Protein AF-A0A355FMY2-F1 (afdb_monomer)

Structure (mmCIF, N/CA/C/O backbone):
data_AF-A0A355FMY2-F1
#
_entry.id   AF-A0A355FMY2-F1
#
loop_
_atom_site.group_PDB
_atom_site.id
_atom_site.type_symbol
_atom_site.label_atom_id
_atom_site.label_alt_id
_atom_site.label_comp_id
_atom_site.label_asym_id
_atom_site.label_entity_id
_atom_site.label_seq_id
_atom_site.pdbx_PDB_ins_code
_atom_site.Cartn_x
_atom_site.Cartn_y
_atom_site.Cartn_z
_atom_site.occupancy
_atom_site.B_iso_or_equiv
_atom_site.auth_seq_id
_atom_site.auth_comp_id
_atom_site.auth_asym_id
_atom_site.auth_atom_id
_atom_site.pdbx_PDB_model_num
ATOM 1 N N . SER A 1 1 ? -2.026 13.901 7.967 1.00 42.47 1 SER A N 1
ATOM 2 C CA . SER A 1 1 ? -0.803 13.236 7.475 1.00 42.47 1 SER A CA 1
ATOM 3 C C . SER A 1 1 ? -0.813 13.277 5.960 1.00 42.47 1 SER A C 1
ATOM 5 O O . SER A 1 1 ? -1.841 12.953 5.380 1.00 42.47 1 SER A O 1
ATOM 7 N N . THR A 1 2 ? 0.277 13.738 5.349 1.00 55.06 2 THR A N 1
ATOM 8 C CA . THR A 1 2 ? 0.468 13.928 3.896 1.00 55.06 2 THR A CA 1
ATOM 9 C C . THR A 1 2 ? 0.867 12.642 3.158 1.00 55.06 2 THR A C 1
ATOM 11 O O . THR A 1 2 ? 1.041 12.668 1.937 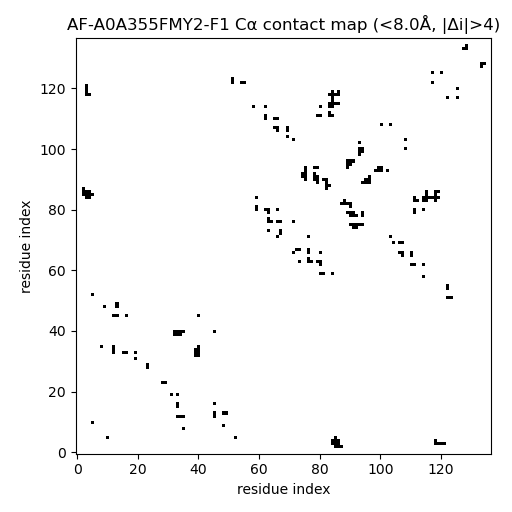1.00 55.06 2 THR A O 1
ATOM 14 N N . ALA A 1 3 ? 1.002 11.527 3.884 1.00 57.81 3 ALA A N 1
ATOM 15 C CA . ALA A 1 3 ? 1.307 10.208 3.340 1.00 57.81 3 ALA A CA 1
ATOM 16 C C . ALA A 1 3 ? 0.050 9.536 2.757 1.00 57.81 3 ALA A C 1
ATOM 18 O O . ALA A 1 3 ? -0.989 9.495 3.419 1.00 57.81 3 ALA A O 1
ATOM 19 N N . GLY A 1 4 ? 0.159 9.002 1.534 1.00 62.38 4 GLY A N 1
ATOM 20 C CA . GLY A 1 4 ? -0.922 8.272 0.847 1.00 62.38 4 GLY A CA 1
ATOM 21 C C . GLY A 1 4 ? -1.062 6.805 1.277 1.00 62.38 4 GLY A C 1
ATOM 22 O O . GLY A 1 4 ? -2.069 6.162 0.999 1.00 62.38 4 GLY A O 1
ATOM 23 N N . ALA A 1 5 ? -0.067 6.273 1.991 1.00 72.19 5 ALA A N 1
ATOM 24 C CA . ALA A 1 5 ? -0.081 4.907 2.497 1.00 72.19 5 ALA A CA 1
ATOM 25 C C . ALA A 1 5 ? -1.209 4.647 3.520 1.00 72.19 5 ALA A C 1
ATOM 27 O O . ALA A 1 5 ? -1.837 5.563 4.062 1.00 72.19 5 ALA A O 1
ATOM 28 N N . LEU A 1 6 ? -1.423 3.363 3.836 1.00 78.94 6 LEU A N 1
ATOM 29 C CA . LEU A 1 6 ? -2.277 2.917 4.940 1.00 78.94 6 LEU A C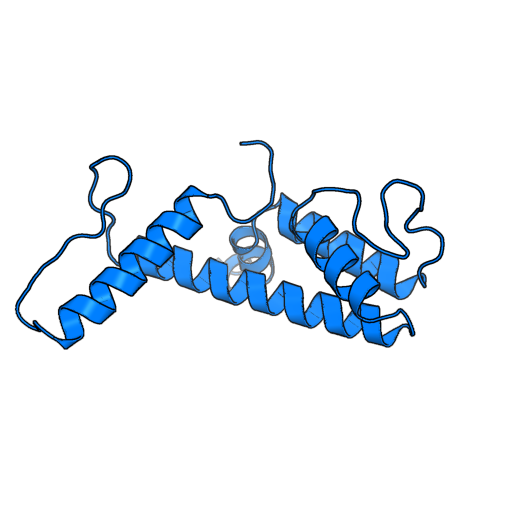A 1
ATOM 30 C C . LEU A 1 6 ? -1.947 3.702 6.220 1.00 78.94 6 LEU A C 1
ATOM 32 O O . LEU A 1 6 ? -0.904 3.506 6.841 1.00 78.94 6 LEU A O 1
ATOM 36 N N . LYS A 1 7 ? -2.857 4.599 6.619 1.00 82.12 7 LYS A N 1
ATOM 37 C CA . LYS A 1 7 ? -2.712 5.393 7.846 1.00 82.12 7 LYS A CA 1
ATOM 38 C C . LYS A 1 7 ? -2.465 4.453 9.029 1.00 82.12 7 LYS A C 1
ATOM 40 O O . LYS A 1 7 ? -3.227 3.507 9.224 1.00 82.12 7 LYS A O 1
ATOM 45 N N . ILE A 1 8 ? -1.465 4.765 9.857 1.00 82.94 8 ILE A N 1
ATOM 46 C CA . ILE A 1 8 ? -1.082 3.970 11.041 1.00 82.94 8 ILE A CA 1
ATOM 47 C C . ILE A 1 8 ? -2.299 3.673 11.928 1.00 82.94 8 ILE A C 1
ATOM 49 O O . ILE A 1 8 ? -2.467 2.551 12.396 1.00 82.94 8 ILE A O 1
ATOM 53 N N . ALA A 1 9 ? -3.212 4.639 12.072 1.00 83.81 9 ALA A N 1
ATOM 54 C CA . ALA A 1 9 ? -4.468 4.460 12.795 1.00 83.81 9 ALA A CA 1
ATOM 55 C C . ALA A 1 9 ? -5.284 3.248 12.298 1.00 83.81 9 ALA A C 1
ATOM 57 O O . ALA A 1 9 ? -5.770 2.462 13.107 1.00 83.81 9 ALA A O 1
ATOM 58 N N . ARG A 1 10 ? -5.390 3.044 10.975 1.00 85.62 10 ARG A N 1
ATOM 59 C CA . ARG A 1 10 ? -6.100 1.898 10.379 1.00 85.62 10 ARG A CA 1
ATOM 60 C C . ARG A 1 10 ? -5.400 0.579 10.716 1.00 85.62 10 ARG A C 1
ATOM 62 O O . ARG A 1 10 ? -6.071 -0.381 11.081 1.00 85.62 10 ARG A O 1
ATOM 69 N N . VAL A 1 11 ? -4.067 0.552 10.672 1.00 87.00 11 VAL A N 1
ATOM 70 C CA . VAL A 1 11 ? -3.263 -0.630 11.036 1.00 87.00 11 VAL A CA 1
ATOM 71 C C . VAL A 1 11 ? -3.447 -0.988 12.514 1.00 87.00 11 VAL A C 1
ATOM 73 O O . VAL A 1 11 ? -3.706 -2.143 12.840 1.00 87.00 11 VAL A O 1
ATOM 76 N N . VAL A 1 12 ? -3.411 0.002 13.411 1.00 88.31 12 VAL A N 1
ATOM 77 C CA . VAL A 1 12 ? -3.638 -0.199 14.852 1.00 88.31 12 VAL A CA 1
ATOM 78 C C . VAL A 1 12 ? -5.049 -0.721 15.131 1.00 88.31 12 VAL A C 1
ATOM 80 O O . VAL A 1 12 ? -5.222 -1.616 15.959 1.00 88.31 12 VAL A O 1
ATOM 83 N N . VAL A 1 13 ? -6.067 -0.194 14.441 1.00 88.44 13 VAL A N 1
ATOM 84 C CA . VAL A 1 13 ? -7.448 -0.684 14.570 1.00 88.44 13 VAL A CA 1
ATOM 85 C C . VAL A 1 13 ? -7.559 -2.136 14.114 1.00 88.44 13 VAL A C 1
ATOM 87 O O . VAL A 1 13 ? -8.153 -2.938 14.833 1.00 88.44 13 VAL A O 1
ATOM 90 N N . LEU A 1 14 ? -6.962 -2.494 12.973 1.00 87.62 14 LEU A N 1
ATOM 91 C CA . LEU A 1 14 ? -6.961 -3.870 12.464 1.00 87.62 14 LEU A CA 1
ATOM 92 C C . LEU A 1 14 ? -6.246 -4.829 13.411 1.00 87.62 14 LEU A C 1
ATOM 94 O O . LEU A 1 14 ? -6.772 -5.900 13.700 1.00 87.62 14 LEU A O 1
ATOM 98 N N . TRP A 1 15 ? -5.100 -4.422 13.957 1.00 89.94 15 TRP A N 1
ATOM 99 C CA . TRP A 1 15 ? -4.371 -5.210 14.945 1.00 89.94 15 TRP A CA 1
ATOM 100 C C . TRP A 1 15 ? -5.207 -5.451 16.207 1.00 89.94 15 TRP A C 1
ATOM 102 O O . TRP A 1 15 ? -5.410 -6.591 16.625 1.00 89.94 15 TRP A O 1
ATOM 112 N N . LYS A 1 16 ? -5.788 -4.388 16.780 1.00 87.94 16 LYS A N 1
ATOM 113 C CA . LYS A 1 16 ? -6.688 -4.491 17.941 1.00 87.94 16 LYS A CA 1
ATOM 114 C C . LYS A 1 16 ? -7.908 -5.364 17.645 1.00 87.94 16 LYS A C 1
ATOM 116 O O . LYS A 1 16 ? -8.343 -6.118 18.516 1.00 87.94 16 LYS A O 1
ATOM 121 N N . TYR A 1 17 ? -8.459 -5.270 16.437 1.00 88.25 17 TYR A N 1
ATOM 122 C CA . TYR A 1 17 ? -9.570 -6.104 15.991 1.00 88.25 17 TYR A CA 1
ATOM 123 C C . TYR A 1 17 ? -9.174 -7.583 15.886 1.00 88.25 17 TYR A C 1
ATOM 125 O O . TYR A 1 17 ? -9.902 -8.435 16.393 1.00 88.25 17 TYR A O 1
ATOM 133 N N . ALA A 1 18 ? -8.003 -7.891 15.325 1.00 87.88 18 ALA A N 1
ATOM 134 C CA . ALA A 1 18 ? -7.478 -9.251 15.254 1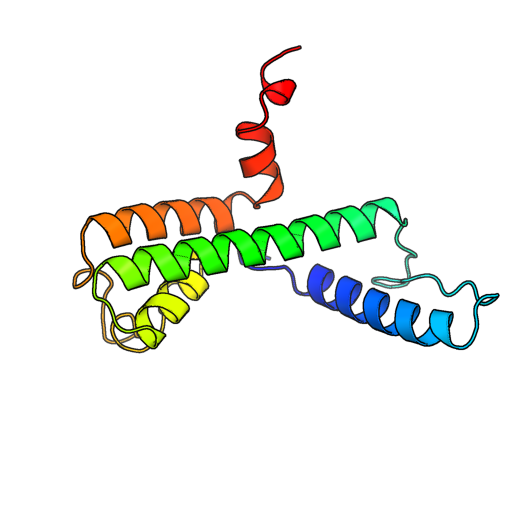.00 87.88 18 ALA A CA 1
ATOM 135 C C . ALA A 1 18 ? -7.268 -9.846 16.658 1.00 87.88 18 ALA A C 1
ATOM 137 O O . ALA A 1 18 ? -7.804 -10.912 16.961 1.00 87.88 18 ALA A O 1
ATOM 138 N N . CYS A 1 19 ? -6.601 -9.122 17.565 1.00 87.38 19 CYS A N 1
ATOM 139 C CA . CYS A 1 19 ? -6.421 -9.565 18.952 1.00 87.38 19 CYS A CA 1
ATOM 140 C C . CYS A 1 19 ? -7.759 -9.778 19.677 1.00 87.38 19 CYS A C 1
ATOM 142 O O . CYS A 1 19 ? -7.908 -10.726 20.452 1.00 87.38 19 CYS A O 1
ATOM 144 N N . ARG A 1 20 ? -8.749 -8.909 19.426 1.00 86.50 20 ARG A N 1
ATOM 145 C CA . ARG A 1 20 ? -10.106 -9.072 19.958 1.00 86.50 20 ARG A CA 1
ATOM 146 C C . ARG A 1 20 ? -10.741 -10.368 19.462 1.00 86.50 20 ARG A C 1
ATOM 148 O O . ARG A 1 20 ? -11.345 -11.059 20.276 1.00 86.50 20 ARG A O 1
ATOM 155 N N . GLN A 1 21 ? -10.626 -10.697 18.175 1.00 86.31 21 GLN A N 1
ATOM 156 C CA . GLN A 1 21 ? -11.232 -11.919 17.640 1.00 86.31 21 GLN A CA 1
ATOM 157 C C . GLN A 1 21 ? -10.581 -13.188 18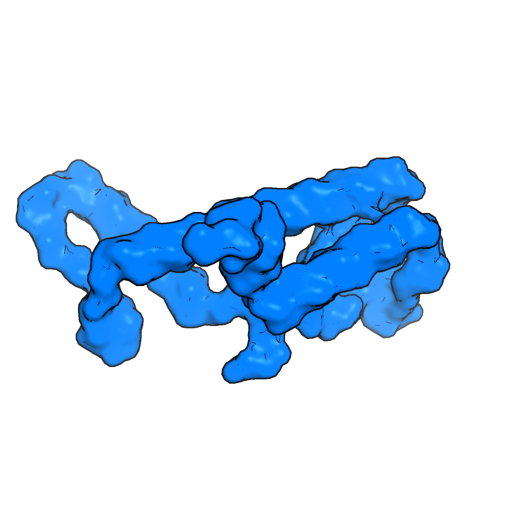.184 1.00 86.31 21 GLN A C 1
ATOM 159 O O . GLN A 1 21 ? -11.289 -14.125 18.554 1.00 86.31 21 GLN A O 1
ATOM 164 N N . VAL A 1 22 ? -9.258 -13.184 18.356 1.00 87.31 22 VAL A N 1
ATOM 165 C CA . VAL A 1 22 ? -8.555 -14.283 19.033 1.00 87.31 22 VAL A CA 1
ATOM 166 C C . VAL A 1 22 ? -9.089 -14.457 20.458 1.00 87.31 22 VAL A C 1
ATOM 168 O O . VAL A 1 22 ? -9.511 -15.547 20.825 1.00 87.31 22 VAL A O 1
ATOM 171 N N . ARG A 1 23 ? -9.184 -13.381 21.252 1.00 84.69 23 ARG A N 1
ATOM 172 C CA . ARG A 1 23 ? -9.721 -13.456 22.628 1.00 84.69 23 ARG A CA 1
ATOM 173 C C . ARG A 1 23 ? -11.183 -13.900 22.684 1.00 84.69 23 ARG A C 1
ATOM 175 O O . ARG A 1 23 ? -11.553 -14.656 23.576 1.00 84.69 23 ARG A O 1
ATOM 182 N N . LYS A 1 24 ? -12.008 -13.457 21.733 1.00 84.25 24 LYS A N 1
ATOM 183 C CA . LYS A 1 24 ? -13.425 -13.838 21.654 1.00 84.25 24 LYS A CA 1
ATOM 184 C C . LYS A 1 24 ? -13.610 -15.322 21.324 1.00 84.25 24 LYS A C 1
ATOM 186 O O . LYS A 1 24 ? -14.603 -15.905 21.740 1.00 84.25 24 LYS A O 1
ATOM 191 N N 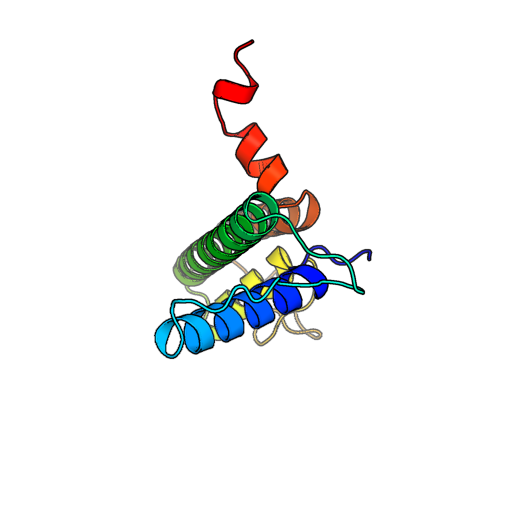. THR A 1 25 ? -12.649 -15.927 20.625 1.00 84.38 25 THR A N 1
ATOM 192 C CA . THR A 1 25 ? -12.641 -17.371 20.342 1.00 84.38 25 THR A CA 1
ATOM 193 C C . THR A 1 25 ? -12.518 -18.186 21.631 1.00 84.38 25 THR A C 1
ATOM 195 O O . THR A 1 25 ? -13.210 -19.185 21.784 1.00 84.38 25 THR A O 1
ATOM 198 N N . PHE A 1 26 ? -11.711 -17.722 22.592 1.00 84.62 26 PHE A N 1
ATOM 199 C CA . PHE A 1 26 ? -11.603 -18.352 23.913 1.00 84.62 26 PHE A CA 1
ATOM 200 C C . PHE A 1 26 ? -12.775 -17.990 24.840 1.00 84.62 26 PHE A C 1
ATOM 202 O O . PHE A 1 26 ? -13.282 -18.855 25.545 1.00 84.62 26 PHE A O 1
ATOM 209 N N . ASN A 1 27 ? -13.247 -16.736 24.807 1.00 79.62 27 ASN A N 1
ATOM 210 C CA . ASN A 1 27 ? -14.334 -16.247 25.662 1.00 79.62 27 ASN A CA 1
ATOM 211 C C . ASN A 1 27 ? -15.501 -15.655 24.838 1.00 79.62 27 ASN A C 1
ATOM 213 O O . ASN A 1 27 ? -15.591 -14.430 24.676 1.00 79.62 27 ASN A O 1
ATOM 217 N N . PRO A 1 28 ? -16.456 -16.480 24.365 1.00 77.81 28 PRO A N 1
ATOM 218 C CA . PRO A 1 28 ? -17.494 -16.050 23.419 1.00 77.81 28 PRO A CA 1
ATOM 219 C C . PRO A 1 28 ? -18.489 -15.022 23.983 1.00 77.81 28 PRO A C 1
ATOM 221 O O . PRO A 1 28 ? -19.069 -14.249 23.219 1.00 77.81 28 PRO A O 1
ATOM 224 N N . ARG A 1 29 ? -18.666 -14.962 25.311 1.00 78.38 29 ARG A N 1
ATOM 225 C CA . ARG A 1 29 ? -19.586 -14.022 25.987 1.00 78.38 29 ARG A CA 1
ATOM 226 C C . ARG A 1 29 ? -18.976 -12.640 26.263 1.00 78.38 29 ARG A C 1
ATOM 228 O O . ARG A 1 29 ? -19.674 -11.751 26.741 1.00 78.38 29 ARG A O 1
ATOM 235 N N . GLN A 1 30 ? -17.689 -12.434 25.983 1.00 75.75 30 GLN A N 1
ATOM 236 C CA . GLN A 1 30 ? -16.989 -11.203 26.351 1.00 75.75 30 GLN A CA 1
ATOM 237 C C . GLN A 1 30 ? -17.172 -10.109 25.283 1.00 75.75 30 GLN A C 1
ATOM 239 O O . GLN A 1 30 ? -16.733 -10.239 24.136 1.00 75.75 30 GLN A O 1
ATOM 244 N N . VAL A 1 31 ? -17.803 -8.991 25.657 1.00 72.75 31 VAL A N 1
ATOM 245 C CA . VAL A 1 31 ? -17.963 -7.817 24.782 1.00 72.75 31 VAL A CA 1
ATOM 246 C C . VAL A 1 31 ? -16.784 -6.869 24.992 1.00 72.75 31 VAL A C 1
ATOM 248 O O . VAL A 1 31 ? -16.804 -6.004 25.859 1.00 72.75 31 VAL A O 1
ATOM 251 N N . ILE A 1 32 ? -15.727 -7.036 24.195 1.00 74.75 32 ILE A N 1
ATOM 252 C CA . ILE A 1 32 ? -14.535 -6.176 24.249 1.00 74.75 32 ILE A CA 1
ATOM 253 C C . ILE A 1 32 ? -14.640 -5.112 23.145 1.00 74.75 32 ILE A C 1
ATOM 255 O O . ILE A 1 32 ? -14.468 -5.462 21.981 1.00 74.75 32 ILE A O 1
ATOM 259 N N . PRO A 1 33 ? -14.918 -3.829 23.430 1.00 75.31 33 PRO A N 1
ATOM 260 C CA . PRO A 1 33 ? -14.957 -2.801 22.392 1.00 75.31 33 PRO A CA 1
ATOM 261 C C . PRO A 1 33 ? -13.550 -2.510 21.843 1.00 75.31 33 PRO A C 1
ATOM 263 O O . PRO A 1 33 ? -12.597 -2.310 22.595 1.00 75.31 33 PRO A O 1
ATOM 266 N N . THR A 1 34 ? -13.408 -2.443 20.518 1.00 81.31 34 THR A N 1
ATOM 267 C CA . THR A 1 34 ? -12.191 -1.946 19.853 1.00 81.31 34 THR A CA 1
ATOM 268 C C . THR A 1 34 ? -12.162 -0.425 19.932 1.00 81.31 34 THR A C 1
ATOM 270 O O . THR A 1 34 ? -12.997 0.238 19.314 1.00 81.31 34 THR A O 1
ATOM 273 N N . LYS A 1 35 ? -11.206 0.120 20.691 1.00 81.38 35 LYS A N 1
ATOM 274 C CA . LYS A 1 35 ? -11.055 1.564 20.899 1.00 81.38 35 LYS A CA 1
ATOM 275 C C . LYS A 1 35 ? -9.862 2.142 20.138 1.00 81.38 35 LYS A C 1
ATOM 277 O O . LYS A 1 35 ? -8.768 1.562 20.168 1.00 81.38 35 LYS A O 1
ATOM 282 N N . LEU A 1 36 ? -10.060 3.310 19.538 1.00 82.81 36 LEU A N 1
ATOM 283 C CA . LEU A 1 36 ? -9.014 4.182 19.003 1.00 82.81 36 LEU A CA 1
ATOM 284 C C . LEU A 1 36 ? -9.102 5.513 19.761 1.00 82.81 36 LEU A C 1
ATOM 286 O O . LEU A 1 36 ? -10.194 6.053 19.885 1.00 82.81 36 LEU A O 1
ATOM 290 N N . ASP A 1 37 ? -7.993 5.967 20.348 1.00 79.75 37 ASP A N 1
ATOM 291 C CA . ASP A 1 37 ? -7.929 7.191 21.169 1.00 79.75 37 ASP A CA 1
ATOM 292 C C . ASP A 1 37 ? -9.023 7.291 22.250 1.00 79.75 37 ASP A C 1
ATOM 294 O O . ASP A 1 37 ? -9.650 8.322 22.461 1.00 79.75 37 ASP A O 1
ATOM 298 N N . GLY A 1 38 ? -9.299 6.172 22.928 1.00 79.75 38 GLY A N 1
ATOM 299 C CA . GLY A 1 38 ? -10.306 6.091 23.995 1.00 79.75 38 GLY A CA 1
ATOM 300 C C . GLY A 1 38 ? -11.754 5.936 23.512 1.00 79.75 38 GLY A C 1
ATOM 301 O O . GLY A 1 38 ? -12.590 5.450 24.277 1.00 79.75 38 GLY A O 1
ATOM 302 N N . VAL A 1 39 ? -12.041 6.220 22.240 1.00 81.44 39 VAL A N 1
ATOM 303 C CA . VAL A 1 39 ? -13.383 6.126 21.647 1.00 81.44 39 VAL A CA 1
ATOM 304 C C . VAL A 1 39 ? -13.618 4.735 21.057 1.00 81.44 39 VAL A C 1
ATOM 306 O O . VAL A 1 39 ? -12.777 4.193 20.337 1.00 81.44 39 VAL A O 1
ATOM 309 N N . ALA A 1 40 ? -14.767 4.127 21.366 1.00 85.25 40 ALA A N 1
ATOM 310 C CA . ALA A 1 40 ? -15.164 2.843 20.790 1.00 85.25 40 ALA A CA 1
ATOM 311 C C . ALA A 1 40 ? -15.605 3.021 19.331 1.00 85.25 40 ALA A C 1
ATOM 313 O O . ALA A 1 40 ? -16.491 3.820 19.038 1.00 85.25 40 ALA A O 1
ATOM 314 N N . LEU A 1 41 ? -15.003 2.255 18.420 1.00 85.69 41 LEU A N 1
ATOM 315 C CA . LEU A 1 41 ? -15.372 2.290 17.007 1.00 85.69 41 LEU A CA 1
ATOM 316 C C . LEU A 1 41 ? -16.585 1.389 16.737 1.00 85.69 41 LEU A C 1
ATOM 318 O O . LEU A 1 41 ? -16.600 0.243 17.208 1.00 85.69 41 LEU A O 1
ATOM 322 N N . PRO A 1 42 ? -17.574 1.854 15.950 1.00 85.88 42 PRO A N 1
ATOM 323 C CA . PRO A 1 42 ? -18.698 1.022 15.551 1.00 85.88 42 PRO A CA 1
ATOM 324 C C . PRO A 1 42 ? -18.222 -0.121 14.635 1.00 85.88 42 PRO A C 1
ATOM 326 O O . PRO A 1 42 ? -17.266 0.058 13.873 1.00 85.88 42 PRO A O 1
ATOM 329 N N . PRO A 1 43 ? -18.891 -1.291 14.646 1.00 82.88 43 PRO A N 1
ATOM 330 C CA . PRO A 1 43 ? -18.520 -2.426 13.797 1.00 82.88 43 PRO A CA 1
ATOM 331 C C . PRO A 1 43 ? -18.438 -2.078 12.305 1.00 82.88 43 PRO A C 1
ATOM 333 O O . PRO A 1 43 ? -17.537 -2.543 11.612 1.00 82.88 43 PRO A O 1
ATOM 336 N N . THR A 1 44 ? -19.324 -1.204 11.820 1.00 81.00 44 THR A N 1
ATOM 337 C CA . THR A 1 44 ? -19.350 -0.724 10.428 1.00 81.00 44 THR A CA 1
ATOM 338 C C . THR A 1 44 ? -18.040 -0.052 10.011 1.00 81.00 44 THR A C 1
ATOM 340 O O . THR A 1 44 ? -17.524 -0.333 8.930 1.00 81.00 44 THR A O 1
ATOM 343 N N . ALA A 1 45 ? -17.447 0.767 10.884 1.00 82.81 45 ALA A N 1
ATOM 344 C CA . ALA A 1 45 ? -16.161 1.410 10.622 1.00 82.81 45 ALA A CA 1
ATOM 345 C C . ALA A 1 45 ? -15.018 0.386 10.545 1.00 82.81 45 ALA A C 1
ATOM 347 O O . ALA A 1 45 ? -14.139 0.500 9.693 1.00 82.81 45 ALA A O 1
ATOM 348 N N . ILE A 1 46 ? -15.042 -0.645 11.393 1.00 84.81 46 ILE A N 1
ATOM 349 C CA . ILE A 1 46 ? -14.036 -1.716 11.381 1.00 84.81 46 ILE A CA 1
ATOM 350 C C . ILE A 1 46 ? -14.117 -2.511 10.075 1.00 84.81 46 ILE A C 1
ATOM 352 O O . ILE A 1 46 ? -13.087 -2.768 9.454 1.00 84.81 46 ILE A O 1
ATOM 356 N N . HIS A 1 47 ? -15.330 -2.853 9.629 1.00 84.62 47 HIS A N 1
ATOM 357 C CA . HIS A 1 47 ? -15.539 -3.523 8.345 1.00 84.62 47 HIS A CA 1
ATOM 358 C C . HIS A 1 47 ? -15.038 -2.672 7.175 1.00 84.62 47 HIS A C 1
ATOM 360 O O . HIS A 1 47 ? -14.322 -3.191 6.323 1.00 84.62 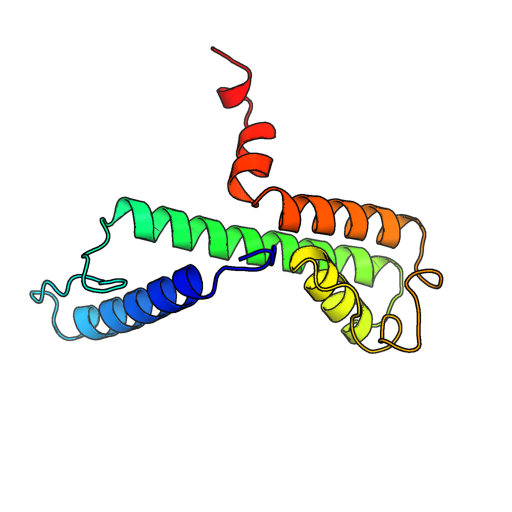47 HIS A O 1
ATOM 366 N N . ALA A 1 48 ? -15.324 -1.367 7.162 1.00 82.88 48 ALA A N 1
ATOM 367 C CA . ALA A 1 48 ? -14.818 -0.463 6.129 1.00 82.88 48 ALA A CA 1
ATOM 368 C C . ALA A 1 48 ? -13.278 -0.411 6.099 1.00 82.88 48 ALA A C 1
ATOM 370 O O . ALA A 1 48 ? -12.675 -0.449 5.027 1.00 82.88 48 ALA A O 1
ATOM 371 N N . ILE A 1 49 ? -12.628 -0.384 7.270 1.00 85.88 49 ILE A N 1
ATOM 372 C CA . ILE A 1 49 ? -11.161 -0.420 7.377 1.00 85.88 49 ILE A CA 1
ATOM 373 C C . ILE A 1 49 ? -10.600 -1.764 6.883 1.00 85.88 49 ILE A C 1
ATOM 375 O O . ILE A 1 49 ? -9.578 -1.778 6.197 1.00 85.88 49 ILE A O 1
ATOM 379 N N . ALA A 1 50 ? -11.259 -2.882 7.195 1.00 86.62 50 ALA A N 1
ATOM 380 C CA . ALA A 1 50 ? -10.852 -4.206 6.726 1.00 86.62 50 ALA A CA 1
ATOM 381 C C . ALA A 1 50 ? -10.977 -4.334 5.202 1.00 86.62 50 ALA A C 1
ATOM 383 O O . ALA A 1 50 ? -10.024 -4.752 4.549 1.00 86.62 50 ALA A O 1
ATOM 384 N N . VAL A 1 51 ? -12.105 -3.906 4.626 1.00 86.50 51 VAL A N 1
ATOM 385 C CA . VAL A 1 51 ? -12.307 -3.873 3.168 1.00 86.50 51 VAL A CA 1
ATOM 386 C C . VAL A 1 51 ? -11.236 -3.014 2.501 1.00 86.50 51 VAL A C 1
ATOM 388 O O . VAL A 1 51 ? -10.605 -3.460 1.547 1.00 86.50 51 VAL A O 1
ATOM 391 N N . PHE A 1 52 ? -10.955 -1.827 3.047 1.00 84.44 52 PHE A N 1
ATOM 392 C CA . PHE A 1 52 ? -9.878 -0.969 2.554 1.00 84.44 52 PHE A CA 1
ATOM 393 C C . PHE A 1 52 ? -8.517 -1.685 2.557 1.00 84.44 52 PHE A C 1
ATOM 395 O O . PHE A 1 52 ? -7.776 -1.587 1.583 1.00 84.44 52 PHE A O 1
ATOM 402 N N . PHE A 1 53 ? -8.187 -2.417 3.625 1.00 87.25 53 PHE A N 1
ATOM 403 C CA . PHE A 1 53 ? -6.926 -3.153 3.732 1.00 87.25 53 PHE A CA 1
ATOM 404 C C . PHE A 1 53 ? -6.804 -4.274 2.695 1.00 87.25 53 PHE A C 1
ATOM 406 O O . PHE A 1 53 ? -5.792 -4.350 2.000 1.00 87.25 53 PHE A O 1
ATOM 413 N N . PHE A 1 54 ? -7.833 -5.113 2.551 1.00 89.00 54 PHE A N 1
ATOM 414 C CA . PHE A 1 54 ? -7.822 -6.183 1.549 1.00 89.00 54 PHE A CA 1
ATOM 415 C C . PHE A 1 54 ? -7.729 -5.628 0.131 1.00 89.00 54 PHE A C 1
ATOM 417 O O . PHE A 1 54 ? -6.991 -6.158 -0.694 1.00 89.00 54 PHE A O 1
ATOM 424 N N . MET A 1 55 ? -8.416 -4.521 -0.138 1.00 87.12 55 MET A N 1
ATOM 425 C CA . MET A 1 55 ? -8.373 -3.866 -1.437 1.00 87.12 55 MET A CA 1
ATOM 426 C C . MET A 1 55 ? -7.002 -3.256 -1.743 1.00 87.12 55 MET A C 1
ATOM 428 O O . MET A 1 55 ? -6.485 -3.422 -2.845 1.00 87.12 55 MET A O 1
ATOM 432 N N . TYR A 1 56 ? -6.381 -2.614 -0.749 1.00 87.75 56 TYR A N 1
ATOM 433 C CA . TYR A 1 56 ? -5.003 -2.128 -0.833 1.00 87.75 56 TYR A CA 1
ATOM 434 C C . TYR A 1 56 ? -4.035 -3.267 -1.168 1.00 87.75 56 TYR A C 1
ATOM 436 O O . TYR A 1 56 ? -3.226 -3.137 -2.084 1.00 87.75 56 TYR A O 1
ATOM 444 N N . MET A 1 57 ? -4.145 -4.403 -0.472 1.00 91.06 57 MET A N 1
ATOM 445 C CA . MET A 1 57 ? -3.312 -5.579 -0.737 1.00 91.06 57 MET A CA 1
ATOM 446 C C . MET A 1 57 ? -3.575 -6.184 -2.122 1.00 91.06 57 MET A C 1
ATOM 448 O O . MET A 1 57 ? -2.625 -6.552 -2.803 1.00 91.06 57 MET A O 1
ATOM 452 N N . ALA A 1 58 ? -4.827 -6.237 -2.582 1.00 91.50 58 ALA A N 1
ATOM 453 C CA . ALA A 1 58 ? -5.156 -6.736 -3.917 1.00 91.50 58 ALA A CA 1
ATOM 454 C C . ALA A 1 58 ? -4.524 -5.874 -5.023 1.00 91.50 58 ALA A C 1
ATOM 456 O O . ALA A 1 58 ? -3.856 -6.405 -5.907 1.00 91.50 58 ALA A O 1
ATOM 457 N N . ILE A 1 59 ? -4.664 -4.545 -4.940 1.00 90.81 59 ILE A N 1
ATOM 458 C CA . ILE A 1 59 ? -4.043 -3.607 -5.892 1.00 90.81 59 ILE A CA 1
ATOM 459 C C . ILE A 1 59 ? -2.518 -3.734 -5.852 1.00 90.81 59 ILE A C 1
ATOM 461 O O . ILE A 1 59 ? -1.869 -3.733 -6.896 1.00 90.81 59 ILE A O 1
ATOM 465 N N . PHE A 1 60 ? -1.941 -3.880 -4.660 1.00 92.62 60 PHE A N 1
ATOM 466 C CA . PHE A 1 60 ? -0.507 -4.079 -4.491 1.00 92.62 60 PHE A CA 1
ATOM 467 C C . PHE A 1 60 ? -0.004 -5.358 -5.178 1.00 92.62 60 PHE A C 1
ATOM 469 O O . PHE A 1 60 ? 0.987 -5.309 -5.908 1.00 92.62 60 PHE A O 1
ATOM 476 N N . VAL A 1 61 ? -0.695 -6.486 -4.990 1.00 94.62 61 VAL A N 1
ATOM 477 C CA . VAL A 1 61 ? -0.335 -7.768 -5.613 1.00 94.62 61 VAL A CA 1
ATOM 478 C C . VAL A 1 61 ? -0.496 -7.700 -7.131 1.00 94.62 61 VAL A C 1
ATOM 480 O O . VAL A 1 61 ? 0.438 -8.043 -7.850 1.00 94.62 61 VAL A O 1
ATOM 483 N N . ILE A 1 62 ? -1.629 -7.196 -7.633 1.00 93.62 62 ILE A N 1
ATOM 484 C CA . ILE A 1 62 ? -1.879 -7.053 -9.079 1.00 93.62 62 ILE A CA 1
ATOM 485 C C . ILE A 1 62 ? -0.833 -6.131 -9.717 1.00 93.62 62 ILE A C 1
ATOM 487 O O . ILE A 1 62 ? -0.257 -6.462 -10.753 1.00 93.62 62 ILE A O 1
ATOM 491 N N . GLY A 1 63 ? -0.543 -5.001 -9.070 1.00 93.31 63 GLY A N 1
ATOM 492 C CA . GLY A 1 63 ? 0.467 -4.049 -9.516 1.00 93.31 63 GLY A CA 1
ATOM 493 C C . GLY A 1 63 ? 1.868 -4.658 -9.566 1.00 93.31 63 GLY A C 1
ATOM 494 O O . GLY A 1 63 ? 2.578 -4.527 -10.558 1.00 93.31 63 GLY A O 1
ATOM 495 N N . THR A 1 64 ? 2.245 -5.401 -8.526 1.00 94.25 64 THR A N 1
ATOM 496 C CA . THR A 1 64 ? 3.531 -6.109 -8.474 1.00 94.25 64 THR A CA 1
ATOM 497 C C . THR A 1 64 ? 3.645 -7.139 -9.597 1.00 94.25 64 THR A C 1
ATOM 499 O O . THR A 1 64 ? 4.650 -7.161 -10.307 1.00 94.25 64 THR A O 1
ATOM 502 N N . LEU A 1 65 ? 2.615 -7.968 -9.793 1.00 94.50 65 LEU A N 1
ATOM 503 C CA . LEU A 1 65 ? 2.610 -9.008 -10.821 1.00 94.50 65 LEU A CA 1
ATOM 504 C C . LEU A 1 65 ? 2.679 -8.412 -12.229 1.00 94.50 65 LEU A C 1
ATOM 506 O O . LEU A 1 65 ? 3.472 -8.879 -13.041 1.00 94.50 65 LEU A O 1
ATOM 510 N N . GLY A 1 66 ? 1.919 -7.354 -12.522 1.00 93.62 66 GLY A N 1
ATOM 511 C CA . GLY A 1 66 ? 1.965 -6.740 -13.850 1.00 93.62 66 GLY A CA 1
ATOM 512 C C . GLY A 1 66 ? 3.264 -5.972 -14.128 1.00 93.62 66 GLY A C 1
ATOM 513 O O . GLY A 1 66 ? 3.672 -5.894 -15.282 1.00 93.62 66 GLY A O 1
ATOM 514 N N . VAL A 1 67 ? 3.955 -5.448 -13.106 1.00 92.94 67 VAL A N 1
ATOM 515 C CA . VAL A 1 67 ? 5.305 -4.877 -13.280 1.00 92.94 67 VAL A CA 1
ATOM 516 C C . VAL A 1 67 ? 6.327 -5.994 -13.479 1.00 92.94 67 VAL A C 1
ATOM 518 O O . VAL A 1 67 ? 7.148 -5.907 -14.388 1.00 92.94 67 VAL A O 1
ATOM 521 N N . SER A 1 68 ? 6.245 -7.077 -12.705 1.00 93.31 68 SER A N 1
ATOM 522 C CA . SER A 1 68 ? 7.123 -8.243 -12.867 1.00 93.31 68 SER A CA 1
ATOM 523 C C . SER A 1 68 ? 6.959 -8.899 -14.245 1.00 93.31 68 SER A C 1
ATOM 525 O O . SER A 1 68 ? 7.951 -9.285 -14.859 1.00 93.31 68 SER A O 1
ATOM 527 N N . ALA A 1 69 ? 5.740 -8.911 -14.797 1.00 92.00 69 ALA A N 1
ATOM 528 C CA . ALA A 1 69 ? 5.454 -9.408 -16.143 1.00 92.00 69 ALA A CA 1
ATOM 529 C C . ALA A 1 69 ? 6.183 -8.642 -17.266 1.00 92.00 69 ALA A C 1
ATOM 531 O O . ALA A 1 69 ? 6.308 -9.160 -18.371 1.00 92.00 69 ALA A O 1
ATOM 532 N N . THR A 1 70 ? 6.708 -7.438 -17.001 1.00 90.31 70 THR A N 1
ATOM 533 C CA . THR A 1 70 ? 7.540 -6.693 -17.966 1.00 90.31 70 THR A CA 1
ATOM 534 C C . THR A 1 70 ? 9.003 -7.149 -18.019 1.00 90.31 70 THR A C 1
ATOM 536 O O . THR A 1 70 ? 9.795 -6.549 -18.742 1.00 90.31 70 THR A O 1
ATOM 539 N N . GLY A 1 71 ? 9.371 -8.201 -17.277 1.00 86.62 71 GLY A N 1
ATOM 540 C CA . GLY A 1 71 ? 10.730 -8.756 -17.246 1.00 86.62 71 GLY A CA 1
ATOM 541 C C . GLY A 1 71 ? 11.639 -8.140 -16.180 1.00 86.62 71 GLY A C 1
ATOM 542 O O . GLY A 1 71 ? 12.849 -8.344 -16.206 1.00 86.62 71 GLY A O 1
ATOM 543 N N . VAL A 1 72 ? 11.065 -7.382 -15.243 1.00 89.94 72 VAL A N 1
ATOM 544 C CA . VAL A 1 72 ? 11.787 -6.765 -14.124 1.00 89.94 72 VAL A CA 1
ATOM 545 C C . VAL A 1 72 ? 11.880 -7.757 -12.968 1.00 89.94 72 VAL A C 1
ATOM 547 O O . VAL A 1 72 ? 10.941 -8.512 -12.701 1.00 89.94 72 VAL A O 1
ATOM 550 N N . ASP A 1 73 ? 13.006 -7.739 -12.258 1.00 91.19 73 ASP A N 1
ATOM 551 C CA . ASP A 1 73 ? 13.237 -8.586 -11.096 1.00 91.19 73 ASP A CA 1
ATOM 552 C C . ASP A 1 73 ? 12.175 -8.360 -10.008 1.00 91.19 73 ASP A C 1
ATOM 554 O O . ASP A 1 73 ? 11.731 -7.238 -9.743 1.00 91.19 73 ASP A O 1
ATOM 558 N N . LEU A 1 74 ? 11.767 -9.451 -9.356 1.00 90.38 74 LEU A N 1
ATOM 559 C CA . LEU A 1 74 ? 10.703 -9.433 -8.353 1.00 90.38 74 LEU A CA 1
ATOM 560 C C . LEU A 1 74 ? 10.958 -8.433 -7.201 1.00 90.38 74 LEU A C 1
ATOM 562 O O . LEU A 1 74 ? 10.015 -7.731 -6.831 1.00 90.38 74 LEU A O 1
ATOM 566 N N . PRO A 1 75 ? 12.187 -8.287 -6.656 1.00 90.38 75 PRO A N 1
ATOM 567 C CA . PRO A 1 75 ? 12.473 -7.286 -5.626 1.00 90.38 75 PRO A CA 1
ATOM 568 C C . PRO A 1 75 ? 12.228 -5.851 -6.105 1.00 90.38 75 PRO A C 1
ATOM 570 O O . PRO A 1 75 ? 11.606 -5.063 -5.388 1.00 90.38 75 PRO A O 1
ATOM 573 N N . THR A 1 76 ? 12.658 -5.515 -7.325 1.00 91.19 76 THR A N 1
ATOM 574 C CA . THR A 1 76 ? 12.369 -4.213 -7.937 1.00 91.19 76 THR A CA 1
ATOM 575 C C . THR A 1 76 ? 10.868 -4.028 -8.156 1.00 91.19 76 THR A C 1
ATOM 577 O O . THR A 1 76 ? 10.344 -2.971 -7.812 1.00 91.19 76 THR A O 1
ATOM 580 N N . ALA A 1 77 ? 10.152 -5.035 -8.667 1.00 93.00 77 ALA A N 1
ATOM 581 C CA . ALA A 1 77 ? 8.711 -4.942 -8.919 1.00 93.00 77 ALA A CA 1
ATOM 582 C C . ALA A 1 77 ? 7.905 -4.707 -7.629 1.00 93.00 77 ALA A C 1
ATOM 584 O O . ALA A 1 77 ? 7.086 -3.788 -7.572 1.00 93.00 77 ALA A O 1
ATOM 585 N N . ILE A 1 78 ? 8.188 -5.483 -6.576 1.00 94.12 78 ILE A N 1
ATOM 586 C CA . ILE A 1 78 ? 7.579 -5.339 -5.242 1.00 94.12 78 ILE A CA 1
ATOM 587 C C . ILE A 1 78 ? 7.855 -3.943 -4.690 1.00 94.12 78 ILE A C 1
ATOM 589 O O . ILE A 1 78 ? 6.954 -3.268 -4.189 1.00 94.12 78 ILE A O 1
ATOM 593 N N . SER A 1 79 ? 9.109 -3.499 -4.774 1.00 92.69 79 SER A N 1
ATOM 594 C CA . SER A 1 79 ? 9.504 -2.228 -4.185 1.00 92.69 79 SER A CA 1
ATOM 595 C C . SER A 1 79 ? 8.937 -1.024 -4.937 1.00 92.69 79 SER A C 1
ATOM 597 O O . SER A 1 79 ? 8.453 -0.087 -4.301 1.00 92.69 79 SER A O 1
ATOM 599 N N . ALA A 1 80 ? 8.923 -1.067 -6.270 1.00 92.56 80 ALA A N 1
ATOM 600 C CA . ALA A 1 80 ? 8.297 -0.051 -7.108 1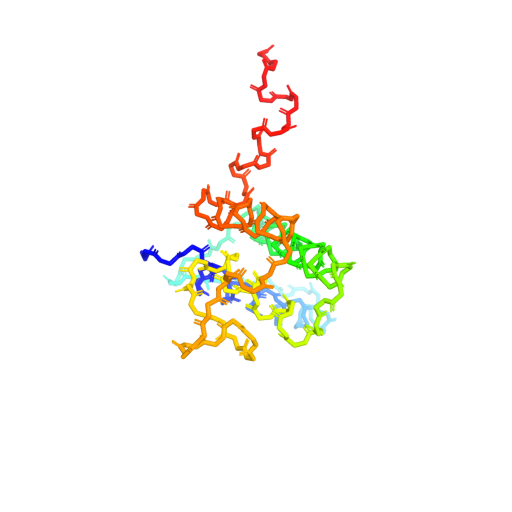.00 92.56 80 ALA A CA 1
ATOM 601 C C . ALA A 1 80 ? 6.795 0.055 -6.813 1.00 92.56 80 ALA A C 1
ATOM 603 O O . ALA A 1 80 ? 6.293 1.143 -6.540 1.00 92.56 80 ALA A O 1
ATOM 604 N N . ALA A 1 81 ? 6.090 -1.080 -6.784 1.00 93.50 81 ALA A N 1
ATOM 605 C CA . ALA A 1 81 ? 4.669 -1.133 -6.460 1.00 93.50 81 ALA A CA 1
ATOM 606 C C . ALA A 1 81 ? 4.377 -0.572 -5.057 1.00 93.50 81 ALA A C 1
ATOM 608 O O . ALA A 1 81 ? 3.457 0.231 -4.893 1.00 93.50 81 ALA A O 1
ATOM 609 N N . ALA A 1 82 ? 5.177 -0.944 -4.052 1.00 91.69 82 ALA A N 1
ATOM 610 C CA . ALA A 1 82 ? 5.012 -0.473 -2.677 1.00 91.69 82 ALA A CA 1
ATOM 611 C C . ALA A 1 82 ? 5.265 1.035 -2.561 1.00 91.69 82 ALA A C 1
ATOM 613 O O . ALA A 1 82 ? 4.500 1.743 -1.904 1.00 91.69 82 ALA A O 1
ATOM 614 N N . SER A 1 83 ? 6.317 1.529 -3.217 1.00 91.19 83 SER A N 1
ATOM 615 C CA . SER A 1 83 ? 6.693 2.941 -3.188 1.00 91.19 83 SER A CA 1
ATOM 616 C C . SER A 1 83 ? 5.668 3.819 -3.905 1.00 91.19 83 SER A C 1
ATOM 618 O O . SER A 1 83 ? 5.245 4.838 -3.357 1.00 91.19 83 SER A O 1
ATOM 620 N N . CYS A 1 84 ? 5.194 3.400 -5.082 1.00 91.19 84 CYS A N 1
ATOM 621 C CA . CYS A 1 84 ? 4.160 4.110 -5.831 1.00 91.19 84 CYS A CA 1
ATOM 622 C C . CYS A 1 84 ? 2.815 4.097 -5.100 1.00 91.19 84 CYS A C 1
ATOM 624 O O . CYS A 1 84 ? 2.217 5.153 -4.916 1.00 91.19 84 CYS A O 1
ATOM 626 N N . LEU A 1 85 ? 2.361 2.943 -4.604 1.00 89.94 85 LEU A N 1
ATOM 627 C CA . LEU A 1 85 ? 1.091 2.852 -3.877 1.00 89.94 85 LEU A CA 1
ATOM 628 C C . LEU A 1 85 ? 1.123 3.617 -2.545 1.00 89.94 85 LEU A C 1
ATOM 630 O O . LEU A 1 85 ? 0.137 4.233 -2.150 1.00 89.94 85 LEU A O 1
ATOM 634 N N . GLY A 1 86 ? 2.268 3.615 -1.858 1.00 88.00 86 GLY A N 1
ATOM 635 C CA . GLY A 1 86 ? 2.482 4.403 -0.646 1.00 88.00 86 GLY A CA 1
ATOM 636 C C . GLY A 1 86 ? 2.735 5.893 -0.899 1.00 88.00 86 GLY A C 1
ATOM 637 O O . GLY A 1 86 ? 2.752 6.668 0.060 1.00 88.00 86 GLY A O 1
ATOM 638 N N . ASN A 1 87 ? 2.915 6.301 -2.163 1.00 87.94 87 ASN A N 1
ATOM 639 C CA . ASN A 1 87 ? 3.399 7.623 -2.568 1.00 87.94 87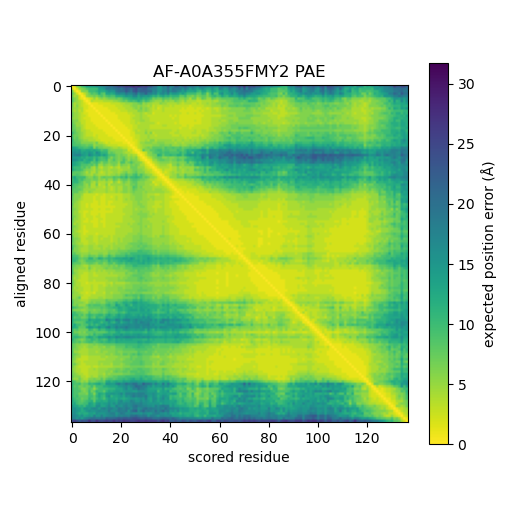 ASN A CA 1
ATOM 640 C C . ASN A 1 87 ? 4.676 8.047 -1.821 1.00 87.94 87 ASN A C 1
ATOM 642 O O . ASN A 1 87 ? 4.776 9.170 -1.329 1.00 87.94 87 ASN A O 1
ATOM 646 N N . VAL A 1 88 ? 5.632 7.122 -1.708 1.00 86.94 88 VAL A N 1
ATOM 647 C CA . VAL A 1 88 ? 6.925 7.329 -1.041 1.00 86.94 88 VAL A CA 1
ATOM 648 C C . VAL A 1 88 ? 7.930 7.970 -2.000 1.00 86.94 88 VAL A C 1
ATOM 650 O O . VAL A 1 88 ? 8.579 8.944 -1.632 1.00 86.94 88 VAL A O 1
ATOM 653 N N . GLY A 1 89 ? 8.029 7.463 -3.236 1.00 83.00 89 GLY A N 1
ATOM 654 C CA . GLY A 1 89 ? 8.928 7.965 -4.282 1.00 83.00 89 GLY A CA 1
ATOM 655 C C . GLY A 1 89 ? 10.045 6.969 -4.619 1.00 83.00 89 GLY A C 1
ATOM 656 O O . GLY A 1 89 ? 9.913 6.230 -5.598 1.00 83.00 89 GLY A O 1
ATOM 657 N N . PRO A 1 90 ? 11.144 6.916 -3.845 1.00 86.25 90 PRO A N 1
ATOM 658 C CA . PRO A 1 90 ? 12.205 5.937 -4.056 1.00 86.25 90 PRO A CA 1
ATOM 659 C C . PRO A 1 90 ? 11.763 4.539 -3.605 1.00 86.25 90 PRO A C 1
ATOM 661 O O . PRO A 1 90 ? 11.060 4.385 -2.603 1.00 86.25 90 PRO A O 1
ATOM 664 N N . GLY A 1 91 ? 12.158 3.518 -4.358 1.00 86.81 91 GLY A N 1
ATOM 665 C CA . GLY A 1 91 ? 12.042 2.119 -3.965 1.00 86.81 91 GLY A CA 1
ATOM 666 C C . GLY A 1 91 ? 13.408 1.534 -3.603 1.00 86.81 91 GLY A C 1
ATOM 667 O O . GLY A 1 91 ? 14.276 2.206 -3.048 1.00 86.81 91 GLY A O 1
ATOM 668 N N . LEU A 1 92 ? 13.595 0.263 -3.927 1.00 86.56 92 LEU A N 1
ATOM 669 C CA . LEU A 1 92 ? 14.791 -0.542 -3.711 1.00 86.56 92 LEU A CA 1
ATOM 670 C C . LEU A 1 92 ? 15.259 -1.122 -5.051 1.00 86.56 92 LEU A C 1
ATOM 672 O O . LEU A 1 92 ? 14.553 -1.063 -6.059 1.00 86.56 92 LEU A O 1
ATOM 676 N N . ALA A 1 93 ? 16.459 -1.704 -5.057 1.00 86.75 93 ALA A N 1
ATOM 677 C CA . ALA A 1 93 ? 17.047 -2.342 -6.233 1.00 86.75 93 ALA A CA 1
ATOM 678 C C . ALA A 1 93 ? 17.104 -1.390 -7.444 1.00 86.75 93 ALA A C 1
ATOM 680 O O . ALA A 1 93 ? 17.732 -0.333 -7.342 1.00 86.75 93 ALA A O 1
ATOM 681 N N . ALA A 1 94 ? 16.512 -1.734 -8.594 1.00 81.94 94 ALA A N 1
ATOM 682 C CA . ALA A 1 94 ? 16.616 -0.911 -9.802 1.00 81.94 94 ALA A CA 1
ATOM 683 C C . ALA A 1 94 ? 15.866 0.433 -9.706 1.00 81.94 94 ALA A C 1
ATOM 685 O O . ALA A 1 94 ? 16.194 1.351 -10.450 1.00 81.94 94 ALA A O 1
ATOM 686 N N . VAL A 1 95 ? 14.943 0.580 -8.748 1.00 85.12 95 VAL A N 1
ATOM 687 C CA . VAL A 1 95 ? 14.237 1.838 -8.427 1.00 85.12 95 VAL A CA 1
ATOM 688 C C . VAL A 1 95 ? 14.735 2.478 -7.122 1.00 85.12 95 VAL A C 1
ATOM 690 O O . VAL A 1 95 ? 14.017 3.240 -6.477 1.00 85.12 95 VAL A O 1
ATOM 693 N N . GLY A 1 96 ? 15.962 2.143 -6.708 1.00 84.06 96 GLY A N 1
ATOM 694 C CA . GLY A 1 96 ? 16.601 2.671 -5.502 1.00 84.06 96 GLY A CA 1
ATOM 695 C C . GLY A 1 96 ? 16.850 4.190 -5.523 1.00 84.06 96 GLY A C 1
ATOM 696 O O . GLY A 1 96 ? 16.758 4.810 -6.578 1.00 84.06 96 GLY A O 1
ATOM 697 N N . PRO A 1 97 ? 17.256 4.795 -4.389 1.00 80.00 97 PRO A N 1
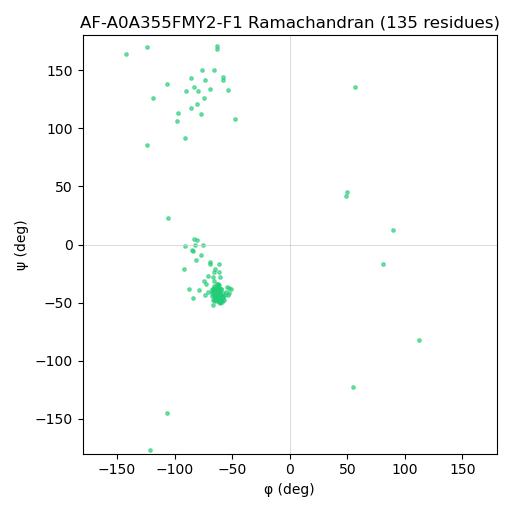ATOM 698 C CA . PRO A 1 97 ? 17.470 6.246 -4.267 1.00 80.00 97 PRO A CA 1
ATOM 699 C C . PRO A 1 97 ? 18.540 6.815 -5.211 1.00 80.00 97 PRO A C 1
ATOM 701 O O . PRO A 1 97 ? 18.483 7.980 -5.584 1.00 80.00 97 PRO A O 1
ATOM 704 N N . LEU A 1 98 ? 19.519 5.987 -5.586 1.00 82.94 98 LEU A N 1
ATOM 705 C CA . LEU A 1 98 ? 20.590 6.326 -6.533 1.00 82.94 98 LEU A CA 1
ATOM 706 C C . LEU A 1 98 ? 20.234 5.978 -7.989 1.00 82.94 98 LEU A C 1
ATOM 708 O O . LEU A 1 98 ? 21.042 6.184 -8.890 1.00 82.94 98 LEU A O 1
ATOM 712 N N . LYS A 1 99 ? 19.053 5.399 -8.224 1.00 85.25 99 LYS A N 1
ATOM 713 C CA . LYS A 1 99 ? 18.561 4.979 -9.539 1.00 85.25 99 LYS A CA 1
ATOM 714 C C . LYS A 1 99 ? 17.244 5.687 -9.861 1.00 85.25 99 LYS A C 1
ATOM 716 O O . LYS A 1 99 ? 16.793 6.564 -9.131 1.00 85.25 99 LYS A O 1
ATOM 721 N N . ASN A 1 100 ? 16.641 5.352 -11.000 1.00 86.06 100 ASN A N 1
ATOM 722 C CA . ASN A 1 100 ? 15.410 5.979 -11.465 1.00 86.06 100 ASN A CA 1
ATOM 723 C C . ASN A 1 100 ? 14.469 4.970 -12.140 1.00 86.06 100 ASN A C 1
ATOM 725 O O . ASN A 1 100 ? 14.869 3.886 -12.556 1.00 86.06 100 ASN A O 1
ATOM 729 N N . TYR A 1 101 ? 13.207 5.372 -12.297 1.00 86.44 101 TYR A N 1
ATOM 730 C CA . TYR A 1 101 ? 12.168 4.602 -12.992 1.00 86.44 101 TYR A CA 1
ATOM 731 C C . TYR A 1 101 ? 12.315 4.641 -14.527 1.00 86.44 101 TYR A C 1
ATOM 733 O O . TYR A 1 101 ? 11.511 4.048 -15.246 1.00 86.44 101 TYR A O 1
ATOM 741 N N . GLY A 1 102 ? 13.326 5.340 -15.058 1.00 84.88 102 GLY A N 1
ATOM 742 C CA . GLY A 1 102 ? 13.561 5.488 -16.494 1.00 84.88 102 GLY A CA 1
ATOM 743 C C . GLY A 1 102 ? 13.847 4.156 -17.184 1.00 84.88 102 GLY A C 1
ATOM 744 O O . GLY A 1 102 ? 13.356 3.939 -18.290 1.00 84.88 102 GLY A O 1
ATOM 745 N N . VAL A 1 103 ? 14.539 3.255 -16.479 1.00 83.00 103 VAL A N 1
ATOM 746 C CA . VAL A 1 103 ? 14.947 1.915 -16.942 1.00 83.00 103 VAL A CA 1
ATOM 747 C C . VAL A 1 103 ? 13.759 0.950 -17.098 1.00 83.00 103 VAL A C 1
ATOM 749 O O . VAL A 1 103 ? 13.877 -0.085 -17.744 1.00 83.00 103 VAL A O 1
ATOM 752 N N . LEU A 1 104 ? 12.591 1.281 -16.539 1.00 87.00 104 LEU A N 1
ATOM 753 C CA . LEU A 1 104 ? 11.404 0.431 -16.617 1.00 87.00 104 LEU A CA 1
ATOM 754 C C . LEU A 1 104 ? 10.727 0.508 -17.989 1.00 87.00 104 LEU A C 1
ATOM 756 O O . LEU A 1 104 ? 10.698 1.556 -18.645 1.00 87.00 104 LEU A O 1
ATOM 760 N N . HIS A 1 105 ? 10.083 -0.595 -18.370 1.00 90.44 105 HIS A N 1
ATOM 761 C CA . HIS A 1 105 ? 9.262 -0.670 -19.573 1.00 90.44 105 HIS A CA 1
ATOM 762 C C . HIS A 1 105 ? 8.128 0.383 -19.539 1.00 90.44 105 HIS A C 1
ATOM 764 O O . HIS A 1 105 ? 7.563 0.637 -18.468 1.00 90.44 105 HIS A O 1
ATOM 770 N N . PRO A 1 106 ? 7.734 0.992 -20.677 1.00 91.00 106 PRO A N 1
ATOM 771 C CA . PRO A 1 106 ? 6.646 1.977 -20.722 1.00 91.00 106 PRO A CA 1
ATOM 772 C C . PRO A 1 106 ? 5.334 1.494 -20.087 1.00 91.00 106 PRO A C 1
ATOM 774 O O . PRO A 1 106 ? 4.675 2.255 -19.383 1.00 91.00 106 PRO A O 1
ATOM 777 N N . TYR A 1 107 ? 4.997 0.213 -20.266 1.00 90.56 107 TYR A N 1
ATOM 778 C CA . TYR A 1 107 ? 3.828 -0.410 -19.632 1.00 90.56 107 TYR A CA 1
ATOM 779 C C . TYR A 1 107 ? 3.900 -0.381 -18.095 1.00 90.56 107 TYR A C 1
ATOM 781 O O . TYR A 1 107 ? 2.939 0.011 -17.434 1.00 90.56 107 TYR A O 1
ATOM 789 N N . ALA A 1 108 ? 5.056 -0.727 -17.517 1.00 90.88 108 ALA A N 1
ATOM 790 C CA . ALA A 1 108 ? 5.253 -0.689 -16.070 1.00 90.88 108 ALA A CA 1
ATOM 791 C C . ALA A 1 108 ? 5.112 0.739 -15.527 1.00 90.88 108 ALA A C 1
ATOM 793 O O . ALA A 1 108 ? 4.485 0.939 -14.491 1.00 90.88 108 ALA A O 1
ATOM 794 N N . LYS A 1 109 ? 5.624 1.743 -16.252 1.00 90.75 109 LYS A N 1
ATOM 795 C CA . LYS A 1 109 ? 5.469 3.159 -15.882 1.00 90.75 109 LYS A CA 1
ATOM 796 C C . LYS A 1 109 ? 4.000 3.579 -15.811 1.00 90.75 109 LYS A C 1
ATOM 798 O O . LYS A 1 109 ? 3.597 4.135 -14.796 1.00 90.75 109 LYS A O 1
ATOM 803 N N . TRP A 1 110 ? 3.191 3.250 -16.820 1.00 92.50 110 TRP A N 1
ATOM 804 C CA . TRP A 1 110 ? 1.749 3.529 -16.796 1.00 92.50 110 TRP A CA 1
ATOM 805 C C . TRP A 1 110 ? 1.048 2.883 -15.603 1.00 92.50 110 TRP A C 1
ATOM 807 O O . TRP A 1 110 ? 0.264 3.538 -14.913 1.00 92.50 110 TRP A O 1
ATOM 817 N N . MET A 1 111 ? 1.364 1.620 -15.315 1.00 91.38 111 MET A N 1
ATOM 818 C CA . MET A 1 111 ? 0.736 0.927 -14.197 1.00 91.38 111 MET A CA 1
ATOM 819 C C . MET A 1 111 ? 1.147 1.519 -12.841 1.00 91.38 111 MET A C 1
ATOM 821 O O . MET A 1 111 ? 0.301 1.719 -11.971 1.00 91.38 111 MET A O 1
ATOM 825 N N . LEU A 1 112 ? 2.420 1.887 -12.678 1.00 91.31 112 LEU A N 1
ATOM 826 C CA . LEU A 1 112 ? 2.924 2.565 -11.482 1.00 91.31 112 LEU A CA 1
ATOM 827 C C . LEU A 1 112 ? 2.319 3.969 -11.303 1.00 91.31 112 LEU A C 1
ATOM 829 O O . LEU A 1 112 ? 2.000 4.353 -10.177 1.00 91.31 112 LEU A O 1
ATOM 833 N N . SER A 1 113 ? 2.085 4.715 -12.388 1.00 91.12 113 SER A N 1
ATOM 834 C CA . SER A 1 113 ? 1.374 6.000 -12.341 1.00 91.12 113 SER A CA 1
ATOM 835 C C . SER A 1 113 ? -0.067 5.842 -11.849 1.00 91.12 113 SER A C 1
ATOM 837 O O . SER A 1 113 ? -0.514 6.615 -11.001 1.00 91.12 113 SER A O 1
ATOM 839 N N . LEU A 1 114 ? -0.782 4.808 -12.309 1.00 89.25 114 LEU A N 1
ATOM 840 C CA . LEU A 1 114 ? -2.117 4.487 -11.794 1.00 89.25 114 LEU A CA 1
ATOM 841 C C . LEU A 1 114 ? -2.077 4.104 -10.307 1.00 89.25 114 LEU A C 1
ATOM 843 O O . LEU A 1 114 ? -2.939 4.538 -9.544 1.00 89.25 114 LEU A O 1
ATOM 847 N N . MET A 1 115 ? -1.058 3.358 -9.866 1.00 89.19 115 MET A N 1
ATOM 848 C CA . MET A 1 115 ? -0.875 3.037 -8.444 1.00 89.19 115 MET A CA 1
ATOM 849 C C . MET A 1 115 ? -0.617 4.281 -7.586 1.00 89.19 115 MET A C 1
ATOM 851 O O . MET A 1 115 ? -1.148 4.361 -6.480 1.00 89.19 115 MET A O 1
ATOM 855 N N . MET A 1 116 ? 0.136 5.269 -8.083 1.00 89.94 116 MET A N 1
ATOM 856 C CA . MET A 1 116 ? 0.334 6.544 -7.377 1.00 89.94 116 MET A CA 1
ATOM 857 C C . MET A 1 116 ? -0.977 7.315 -7.207 1.00 89.94 116 MET A C 1
ATOM 859 O O . MET A 1 116 ? -1.288 7.776 -6.104 1.00 89.94 116 MET A O 1
ATOM 863 N N . LEU A 1 117 ? -1.790 7.396 -8.267 1.00 87.00 117 LEU A N 1
ATOM 864 C CA . LEU A 1 117 ? -3.121 8.009 -8.199 1.00 87.00 117 LEU A CA 1
ATOM 865 C C . LEU A 1 117 ? -4.021 7.272 -7.198 1.00 87.00 117 LEU A C 1
ATOM 867 O O . LEU A 1 117 ? -4.645 7.915 -6.352 1.00 87.00 117 LEU A O 1
ATOM 871 N N . ALA A 1 118 ? -4.011 5.935 -7.224 1.00 84.62 118 ALA A N 1
ATOM 872 C CA . ALA A 1 118 ? -4.724 5.088 -6.266 1.00 84.62 118 ALA A CA 1
ATOM 873 C C . ALA A 1 118 ? -4.294 5.308 -4.816 1.00 84.62 118 ALA A C 1
ATOM 875 O O . ALA A 1 118 ? -5.139 5.430 -3.927 1.00 84.62 118 ALA A O 1
ATOM 876 N N . GLY A 1 119 ? -2.991 5.426 -4.578 1.00 84.00 119 GLY A N 1
ATOM 877 C CA . GLY A 1 119 ? -2.454 5.765 -3.268 1.00 84.00 119 GLY A CA 1
ATOM 878 C C . GLY A 1 119 ? -2.823 7.177 -2.816 1.00 84.00 119 GLY A C 1
ATOM 879 O O . GLY A 1 119 ? -2.943 7.434 -1.620 1.00 84.00 119 GLY A O 1
ATOM 880 N N . ARG A 1 120 ? -2.980 8.129 -3.747 1.00 84.88 120 ARG A N 1
ATOM 881 C CA . ARG A 1 120 ? -3.154 9.550 -3.408 1.00 84.88 120 ARG A CA 1
ATOM 882 C C . ARG A 1 120 ? -4.610 9.926 -3.168 1.00 84.88 120 ARG A C 1
ATOM 884 O O . ARG A 1 120 ? -4.877 10.707 -2.261 1.00 84.88 120 ARG A O 1
ATOM 891 N N . LEU A 1 121 ? -5.534 9.371 -3.951 1.00 77.38 121 LEU A N 1
ATOM 892 C CA . LEU A 1 121 ? -6.967 9.692 -3.899 1.00 77.38 121 LEU A CA 1
ATOM 893 C C . LEU A 1 121 ? -7.738 8.921 -2.811 1.00 77.38 121 LEU A C 1
ATOM 895 O O . LEU A 1 121 ? -8.950 9.071 -2.698 1.00 77.38 121 LEU A O 1
ATOM 899 N N . GLU A 1 122 ? -7.036 8.139 -1.985 1.00 71.56 122 GLU A N 1
ATOM 900 C CA . GLU A 1 122 ? -7.585 7.050 -1.173 1.00 71.56 122 GLU A CA 1
ATOM 901 C C . GLU A 1 122 ? -8.324 5.995 -2.040 1.00 71.56 122 GLU A C 1
ATOM 903 O O . GLU A 1 122 ? -9.110 6.286 -2.937 1.00 71.56 122 GLU A O 1
ATOM 908 N N . ILE A 1 123 ? -8.082 4.712 -1.767 1.00 69.06 123 ILE A N 1
ATOM 909 C CA . ILE A 1 123 ? -8.561 3.603 -2.617 1.00 69.06 123 ILE A CA 1
ATOM 910 C C . ILE A 1 123 ? -10.094 3.512 -2.688 1.00 69.06 123 ILE A C 1
ATOM 912 O O . ILE A 1 123 ? -10.642 3.149 -3.724 1.00 69.06 123 ILE A O 1
ATOM 916 N N . LEU A 1 124 ? -10.797 3.852 -1.601 1.00 66.38 124 LEU A N 1
ATOM 917 C CA . LEU A 1 124 ? -12.261 3.775 -1.536 1.00 66.38 124 LEU A CA 1
ATOM 918 C C . LEU A 1 124 ? -12.946 4.784 -2.478 1.00 66.38 124 LEU A C 1
ATOM 920 O O . LEU A 1 124 ? -13.757 4.340 -3.285 1.00 66.38 124 LEU A O 1
ATOM 924 N N . PRO A 1 125 ? -12.628 6.095 -2.445 1.00 67.19 125 PRO A N 1
ATOM 925 C CA . PRO A 1 125 ? -13.135 7.054 -3.430 1.00 67.19 125 PRO A CA 1
ATOM 926 C C . PRO A 1 125 ? -12.882 6.643 -4.882 1.00 67.19 125 PRO A C 1
ATOM 928 O O . PRO A 1 125 ? -13.780 6.745 -5.715 1.00 67.19 125 PRO A O 1
ATOM 931 N N . LEU A 1 126 ? -11.687 6.125 -5.180 1.00 67.62 126 LEU A N 1
ATOM 932 C CA . LEU A 1 126 ? -11.344 5.689 -6.532 1.00 67.62 126 LEU A CA 1
ATOM 933 C C . LEU A 1 126 ? -12.210 4.507 -6.984 1.00 67.62 126 LEU A C 1
ATOM 935 O O . LEU A 1 126 ? -12.680 4.478 -8.114 1.00 67.62 126 LEU A O 1
ATOM 939 N N . LEU A 1 127 ? -12.497 3.565 -6.089 1.00 65.31 127 LEU A N 1
ATOM 940 C CA . LEU A 1 127 ? -13.400 2.458 -6.390 1.00 65.31 127 LEU A CA 1
ATOM 941 C C . LEU A 1 127 ? -14.868 2.845 -6.479 1.00 65.31 127 LEU A C 1
ATOM 943 O O . LEU A 1 127 ? -15.596 2.273 -7.287 1.00 65.31 127 LEU A O 1
ATOM 947 N N . VAL A 1 128 ? -15.305 3.810 -5.674 1.00 70.75 128 VAL A N 1
ATOM 948 C CA . VAL A 1 128 ? -16.651 4.375 -5.795 1.00 70.75 128 VAL A CA 1
ATOM 949 C C . VAL A 1 128 ? -16.826 5.015 -7.173 1.00 70.75 128 VAL A C 1
ATOM 951 O O . VAL A 1 128 ? -17.875 4.824 -7.778 1.00 70.75 128 VAL A O 1
ATOM 954 N N . LEU A 1 129 ? -15.792 5.662 -7.721 1.00 66.69 129 LEU A N 1
ATOM 955 C CA . LEU A 1 129 ? -15.822 6.214 -9.079 1.00 66.69 129 LEU A CA 1
ATOM 956 C C . LEU A 1 129 ? -16.016 5.136 -10.159 1.00 66.69 129 LEU A C 1
ATOM 958 O O . LEU A 1 129 ? -16.681 5.388 -11.155 1.00 66.69 129 LEU A O 1
ATOM 962 N N . PHE A 1 130 ? -15.480 3.930 -9.973 1.00 65.94 130 PHE A N 1
ATOM 963 C CA . PHE A 1 130 ? -15.699 2.812 -10.902 1.00 65.94 130 PHE A CA 1
ATOM 964 C C . PHE A 1 130 ? -17.001 2.039 -10.637 1.00 65.94 130 PHE A C 1
ATOM 966 O O . PHE A 1 130 ? -17.357 1.150 -11.409 1.00 65.94 130 PHE A O 1
ATOM 973 N N . SER A 1 131 ? -17.733 2.362 -9.567 1.00 72.88 131 SER A N 1
ATOM 974 C CA . SER A 1 131 ? -19.023 1.745 -9.276 1.00 72.88 131 SER A CA 1
ATOM 975 C C . SER A 1 131 ? -20.124 2.397 -10.122 1.00 72.88 131 SER A C 1
ATOM 977 O O . SER A 1 131 ? -20.377 3.593 -9.968 1.00 72.88 131 SER A O 1
ATOM 979 N N . PRO A 1 132 ? -20.859 1.646 -10.965 1.00 64.88 132 PRO A N 1
ATOM 980 C CA . PRO A 1 132 ? -21.932 2.206 -11.794 1.00 64.88 132 PRO A CA 1
ATOM 981 C C . PRO A 1 132 ? -23.068 2.828 -10.964 1.00 64.88 132 PRO A C 1
ATOM 983 O O . PRO A 1 132 ? -23.735 3.749 -11.426 1.00 64.88 132 PRO A O 1
ATOM 986 N N . ARG A 1 133 ? -23.239 2.401 -9.701 1.00 72.94 133 ARG A N 1
ATOM 987 C CA . ARG A 1 133 ? -24.179 3.012 -8.741 1.00 72.94 133 ARG A CA 1
ATOM 988 C C . ARG A 1 133 ? -23.833 4.450 -8.356 1.00 72.94 133 ARG A C 1
ATOM 990 O O . ARG A 1 133 ? -24.703 5.148 -7.862 1.00 72.94 133 ARG A O 1
ATOM 997 N N . PHE A 1 134 ? -22.586 4.884 -8.526 1.00 70.19 134 PHE A N 1
ATOM 998 C CA . PHE A 1 134 ? -22.222 6.284 -8.310 1.00 70.19 134 PHE A CA 1
ATOM 999 C C . PHE A 1 134 ? -22.726 7.183 -9.449 1.00 70.19 134 PHE A C 1
ATOM 1001 O O . PHE A 1 134 ? -23.054 8.344 -9.224 1.00 70.19 134 PHE A O 1
ATOM 1008 N N . TRP A 1 135 ? -22.808 6.639 -10.666 1.00 73.88 135 TRP A N 1
ATOM 1009 C CA . TRP A 1 135 ? -23.172 7.382 -11.875 1.00 73.88 135 TRP A CA 1
ATOM 1010 C C . TRP A 1 135 ? -24.669 7.363 -12.175 1.00 73.88 135 TRP A C 1
ATOM 1012 O O . TRP A 1 135 ? -25.165 8.243 -12.875 1.00 73.88 135 TRP A O 1
ATOM 1022 N N . HIS A 1 136 ? -25.395 6.392 -11.627 1.00 59.34 136 HIS A N 1
ATOM 1023 C CA . HIS A 1 136 ? -26.848 6.347 -11.694 1.00 59.34 136 HIS A CA 1
ATOM 1024 C C . HIS A 1 136 ? -27.460 6.915 -10.409 1.00 59.34 136 HIS A C 1
ATOM 1026 O O . HIS A 1 136 ? -27.307 6.324 -9.341 1.00 59.34 136 HIS A O 1
ATOM 1032 N N . LYS A 1 137 ? -28.135 8.067 -10.537 1.00 50.41 137 LYS A N 1
ATOM 1033 C CA . LYS A 1 137 ? -29.083 8.585 -9.538 1.00 50.41 137 LYS A CA 1
ATOM 1034 C C . LYS A 1 137 ? -30.290 7.665 -9.408 1.00 50.41 137 LYS A C 1
ATOM 1036 O O . LYS A 1 137 ? -30.749 7.168 -10.462 1.00 50.41 137 LYS A O 1
#

Radius of gyration: 18.22 Å; Cα contacts (8 Å, |Δi|>4): 136; chains: 1; bounding box: 50×32×47 Å

Solvent-accessible surface area (backbone atoms only — not comparable to full-atom values): 7646 Å² total; per-residue (Å²): 129,96,64,35,35,86,51,66,69,57,56,54,50,51,52,49,46,51,54,47,52,58,52,32,72,78,39,77,88,61,87,76,78,53,60,59,97,86,42,69,60,57,69,68,60,53,50,53,51,49,54,51,50,56,50,52,51,48,52,44,51,54,46,20,51,59,29,28,72,71,75,45,57,63,68,30,19,46,27,42,32,51,14,25,30,29,57,67,69,57,30,37,74,66,32,14,82,93,49,50,74,77,85,51,53,73,68,41,52,55,54,42,53,52,33,30,51,41,13,63,63,41,59,65,60,57,50,45,71,73,33,68,73,69,79,52,130

Nearest PDB structures (foldseek):
  6v4k-assembly1_D  TM=9.130E-01  e=1.807E-08  Vibrio parahaemolyticus
  4j9u-assembly2_D  TM=9.181E-01  e=1.512E-07  Vibrio parahaemolyticus RIMD 2210633
  6v4l-assembly1_A  TM=9.205E-01  e=4.138E-07  Vibrio parahaemolyticus RIMD 2210633
  3pjz-assembly1_B  TM=8.990E-01  e=4.096E-06  Vibrio parahaemolyticus
  6v4j-assembly1_A  TM=8.227E-01  e=2.214E-06  Vibrio parahaemolyticus RIMD 2210633

Mean predicted aligned error: 7.3 Å

pLDDT: mean 83.46, std 9.48, range [42.47, 94.62]

Foldseek 3Di:
DQWLDLDVQLVLLLVLVVVVVVVCVVVVPDDDFRDDPNDGDDPVVNVVSVVLVVLLVVLLVVLLVQQVVQVDDSQCSSQLSCCLLRVPQAGDDCRHPVHHCPPGDPRNVVSSPVSNVCSRVPVVVVVCVVDVVNVPD

Sequence (137 aa):
STAGALKIARVVVLWKYACRQVRKTFNPRQVIPTKLDGVALPPTAIHAIAVFFFMYMAIFVIGTLGVSATGVDLPTAISAAASCLGNVGPGLAAVGPLKNYGVLHPYAKWMLSLMMLAGRLEILPLLVLFSPRFWHK

Secondary structure (DSSP, 8-state):
----S--HHHHHHHHHHHHHHHHHHH-TT-----EETTEEPPHHHHHHHHHHHHHHHHHHHHHHHHHHTTT--HHHHHHHHHHHHHT----SGGGSTTS-GGGS-HHHHHHHHHHHHHHHS-HHHHHHHH-HHHH--